Protein AF-A0A2A3LD46-F1 (afdb_monomer_lite)

Sequence (83 aa):
MTINAAIITTDSVTTITVPGDCLLDAMLIAQDKLGQITWTKLGETASHGTYRTAAGGDASVSVVDTSATRELRRSVDNWLQNA

Secondary structure (DSSP, 8-state):
--B-EEEEESS-EEE-SS-BSSHHHHHHHHHHHHS-EEEEEE-SSEEEEEEE-TTS-EEEEEEEETT-HHHHHHHHHHHHHH-

Organism: NCBI:txid439334

Radius of gyration: 11.72 Å; chains: 1; bounding box: 22×26×34 Å

pLDDT: mean 88.74, std 7.05, range [57.91, 96.38]

Structure (mmCIF, N/CA/C/O backbone):
data_AF-A0A2A3LD46-F1
#
_entry.id   AF-A0A2A3LD46-F1
#
loop_
_atom_site.group_PDB
_atom_site.id
_atom_site.type_symbol
_atom_site.label_atom_id
_atom_site.label_alt_id
_atom_site.label_comp_id
_atom_site.label_asym_id
_atom_site.label_entity_id
_atom_site.label_seq_id
_atom_site.pdbx_PDB_ins_code
_atom_site.Cartn_x
_atom_site.Cartn_y
_atom_site.Cartn_z
_atom_site.occupancy
_atom_site.B_iso_or_equiv
_atom_site.auth_seq_id
_atom_site.auth_comp_id
_atom_site.auth_asym_id
_atom_site.auth_atom_id
_atom_site.pdbx_PDB_model_num
ATOM 1 N N . MET A 1 1 ? -1.222 -11.443 18.496 1.00 62.88 1 MET A N 1
ATOM 2 C CA . MET A 1 1 ? -2.164 -10.421 17.985 1.00 62.88 1 MET A CA 1
ATOM 3 C C . MET A 1 1 ? -2.222 -10.639 16.492 1.00 62.88 1 MET A C 1
ATOM 5 O O . MET A 1 1 ? -1.225 -11.086 15.962 1.00 62.88 1 MET A O 1
ATOM 9 N N . THR A 1 2 ? -3.355 -10.419 15.844 1.00 81.50 2 THR A N 1
ATOM 10 C CA . THR A 1 2 ? -3.509 -10.743 14.425 1.00 81.50 2 THR A CA 1
ATOM 11 C C . THR A 1 2 ? -4.008 -9.501 13.706 1.00 81.50 2 THR A C 1
ATOM 13 O O . THR A 1 2 ? -4.971 -8.894 14.175 1.00 81.50 2 THR A O 1
ATOM 16 N N . ILE A 1 3 ? -3.354 -9.106 12.614 1.00 85.62 3 ILE A N 1
ATOM 17 C CA . ILE A 1 3 ? -3.710 -7.911 11.844 1.00 85.62 3 ILE A CA 1
ATOM 18 C C . ILE A 1 3 ? -4.265 -8.278 10.468 1.00 85.62 3 ILE A C 1
ATOM 20 O O . ILE A 1 3 ? -3.808 -9.222 9.821 1.00 85.62 3 ILE A O 1
ATOM 24 N N . ASN A 1 4 ? -5.221 -7.481 9.996 1.00 90.44 4 ASN A N 1
ATOM 25 C CA . ASN A 1 4 ? -5.674 -7.505 8.609 1.00 90.44 4 ASN A CA 1
ATOM 26 C C . ASN A 1 4 ? -5.038 -6.321 7.898 1.00 90.44 4 ASN A C 1
ATOM 28 O O . ASN A 1 4 ? -5.316 -5.183 8.263 1.00 90.44 4 ASN A O 1
ATOM 32 N N . ALA A 1 5 ? -4.215 -6.559 6.884 1.00 92.81 5 ALA A N 1
ATOM 33 C CA . ALA A 1 5 ? -3.461 -5.497 6.232 1.00 92.81 5 ALA A CA 1
ATOM 34 C C . ALA A 1 5 ? -3.829 -5.342 4.754 1.00 92.81 5 ALA A C 1
ATOM 36 O O . ALA A 1 5 ? -4.319 -6.269 4.110 1.00 92.81 5 ALA A O 1
ATOM 37 N N . ALA A 1 6 ? -3.575 -4.158 4.210 1.00 94.12 6 ALA A N 1
ATOM 38 C CA . ALA A 1 6 ? -3.666 -3.866 2.790 1.00 94.12 6 ALA A CA 1
ATOM 39 C C . ALA A 1 6 ? -2.347 -3.275 2.291 1.00 94.12 6 ALA A C 1
ATOM 41 O O . ALA A 1 6 ? -1.711 -2.481 2.983 1.00 94.12 6 ALA A O 1
ATOM 42 N N . ILE A 1 7 ? -1.965 -3.663 1.079 1.00 95.12 7 ILE A N 1
ATOM 43 C CA . ILE A 1 7 ? -0.866 -3.084 0.315 1.00 95.12 7 ILE A CA 1
ATOM 44 C C . ILE A 1 7 ? -1.491 -2.092 -0.661 1.00 95.12 7 ILE A C 1
ATOM 46 O O . ILE A 1 7 ? -2.341 -2.464 -1.469 1.00 95.12 7 ILE A O 1
ATOM 50 N N . ILE A 1 8 ? -1.091 -0.834 -0.568 1.00 94.06 8 ILE A N 1
ATOM 51 C CA . ILE A 1 8 ? -1.572 0.265 -1.399 1.00 94.06 8 ILE A CA 1
ATOM 52 C C . ILE A 1 8 ? -0.383 0.756 -2.220 1.00 94.06 8 ILE A C 1
ATOM 54 O O . ILE A 1 8 ? 0.622 1.192 -1.667 1.00 94.06 8 ILE A O 1
ATOM 58 N N . THR A 1 9 ? -0.499 0.667 -3.534 1.00 92.94 9 THR A N 1
ATOM 59 C CA . THR A 1 9 ? 0.472 1.147 -4.530 1.00 92.94 9 THR A CA 1
ATOM 60 C C . THR A 1 9 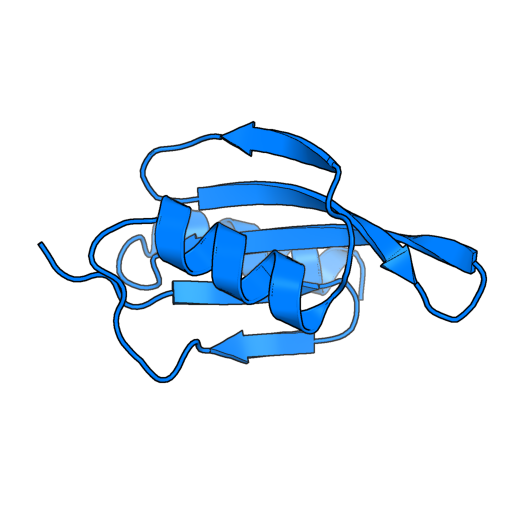? -0.178 2.247 -5.357 1.00 92.94 9 THR A C 1
ATOM 62 O O . THR A 1 9 ? -1.368 2.485 -5.190 1.00 92.94 9 THR A O 1
ATOM 65 N N . THR A 1 10 ? 0.557 2.918 -6.245 1.00 85.62 10 THR A N 1
ATOM 66 C CA . THR A 1 10 ? -0.010 3.967 -7.114 1.00 85.62 10 THR A CA 1
ATOM 67 C C . THR A 1 10 ? -1.188 3.474 -7.960 1.00 85.62 10 THR A C 1
ATOM 69 O O . THR A 1 10 ? -2.122 4.219 -8.214 1.00 85.62 10 THR A O 1
ATOM 72 N N . ASP A 1 11 ? -1.189 2.208 -8.357 1.00 85.38 11 ASP A N 1
ATOM 73 C CA . ASP A 1 11 ? -2.120 1.627 -9.323 1.00 85.38 11 ASP A CA 1
ATOM 74 C C . ASP A 1 11 ? -3.076 0.587 -8.720 1.00 85.38 11 ASP A C 1
ATOM 76 O O . ASP A 1 11 ? -4.055 0.203 -9.361 1.00 85.38 11 ASP A O 1
ATOM 80 N N . SER A 1 12 ? -2.840 0.130 -7.486 1.00 89.62 12 SER A N 1
ATOM 81 C CA . SER A 1 12 ? -3.668 -0.915 -6.880 1.00 89.62 12 SER A CA 1
ATOM 82 C C . SER A 1 12 ? -3.786 -0.838 -5.359 1.00 89.62 12 SER A C 1
ATOM 84 O O . SER A 1 12 ? -2.863 -0.436 -4.647 1.00 89.62 12 SER A O 1
ATOM 86 N N . VAL A 1 13 ? -4.923 -1.329 -4.859 1.00 91.81 13 VAL A N 1
ATOM 87 C CA . VAL A 1 13 ? -5.154 -1.645 -3.446 1.00 91.81 13 VAL A CA 1
ATOM 88 C C . VAL A 1 13 ? -5.390 -3.146 -3.334 1.00 91.81 13 VAL A C 1
ATOM 90 O O . VAL A 1 13 ? -6.375 -3.668 -3.851 1.00 91.81 13 VAL A O 1
ATOM 93 N N . THR A 1 14 ? -4.490 -3.847 -2.650 1.00 93.19 14 THR A N 1
ATOM 94 C CA . THR A 1 14 ? -4.538 -5.303 -2.486 1.00 93.19 14 THR A CA 1
ATOM 95 C C . THR A 1 14 ? -4.621 -5.668 -1.011 1.00 93.19 14 THR A C 1
ATOM 97 O O . THR A 1 14 ? -3.676 -5.450 -0.254 1.00 93.19 14 THR A O 1
ATOM 100 N N . THR A 1 15 ? -5.727 -6.275 -0.587 1.00 92.31 15 THR A N 1
ATOM 101 C CA . THR A 1 15 ? -5.851 -6.838 0.765 1.00 92.31 15 THR A CA 1
ATOM 102 C C . THR A 1 15 ? -4.964 -8.076 0.919 1.00 92.31 15 THR A C 1
ATOM 104 O O . THR A 1 15 ? -4.872 -8.911 0.017 1.00 92.31 15 THR A O 1
ATOM 107 N N . ILE A 1 16 ? -4.313 -8.216 2.072 1.00 89.25 16 ILE A N 1
ATOM 108 C CA . ILE A 1 16 ? -3.581 -9.425 2.443 1.00 89.25 16 ILE A CA 1
ATOM 109 C C . ILE A 1 16 ? -4.588 -10.420 3.030 1.00 89.25 16 ILE A C 1
ATOM 111 O O . ILE A 1 16 ? -5.200 -10.168 4.062 1.00 89.25 16 ILE A O 1
ATOM 115 N N . THR A 1 17 ? -4.788 -11.539 2.335 1.00 76.06 17 THR A N 1
ATOM 116 C CA . THR A 1 17 ? -5.821 -12.543 2.647 1.00 76.06 17 THR A CA 1
ATOM 117 C C . THR A 1 17 ? -5.464 -13.463 3.810 1.00 76.06 17 THR A C 1
ATOM 119 O O . THR A 1 17 ? -6.345 -14.137 4.336 1.00 76.06 17 THR A O 1
ATOM 122 N N . VAL A 1 18 ? -4.190 -13.509 4.202 1.00 74.38 18 VAL A N 1
ATOM 123 C CA . VAL A 1 18 ? -3.728 -14.237 5.385 1.00 74.38 18 VAL A CA 1
ATOM 124 C C . VAL A 1 18 ? -3.410 -13.206 6.463 1.00 74.38 18 VAL A C 1
ATOM 126 O O . VAL A 1 18 ? -2.529 -12.372 6.242 1.00 74.38 18 VAL A O 1
ATOM 129 N N . PRO A 1 19 ? -4.116 -13.224 7.601 1.00 72.50 19 PRO A N 1
ATOM 130 C CA . PRO A 1 19 ? -3.801 -12.325 8.693 1.00 72.50 19 PRO A CA 1
ATOM 131 C C . PRO A 1 19 ? -2.368 -12.564 9.190 1.00 72.50 19 PRO A C 1
ATOM 133 O O . PRO A 1 19 ? -1.975 -13.710 9.403 1.00 72.50 19 PRO A O 1
ATOM 136 N N . GLY A 1 20 ? -1.592 -11.491 9.341 1.00 76.88 20 GLY A N 1
ATOM 137 C CA . GLY A 1 20 ? -0.240 -11.547 9.908 1.00 76.88 20 GLY A CA 1
ATOM 138 C C . GLY A 1 20 ? -0.274 -11.401 11.426 1.00 76.88 20 GLY A C 1
ATOM 139 O O . GLY A 1 20 ? -1.267 -10.918 11.977 1.00 76.88 20 GLY A O 1
ATOM 140 N N . ASP A 1 21 ? 0.810 -11.759 12.111 1.00 81.88 21 ASP A N 1
ATOM 141 C CA . ASP A 1 21 ? 0.923 -11.531 13.554 1.00 81.88 21 ASP A CA 1
ATOM 142 C C . ASP A 1 21 ? 1.252 -10.062 13.860 1.00 81.88 21 ASP A C 1
ATOM 144 O O . ASP A 1 21 ? 0.930 -9.528 14.928 1.00 81.88 21 ASP A O 1
ATOM 148 N N . CYS A 1 22 ? 1.883 -9.378 12.904 1.00 86.50 22 CYS A N 1
ATOM 149 C CA . CYS A 1 22 ? 2.257 -7.978 13.028 1.00 86.50 22 CYS A CA 1
ATOM 150 C C . CYS A 1 22 ? 2.413 -7.276 11.670 1.00 86.50 22 CYS A C 1
ATOM 152 O O . CYS A 1 22 ? 2.397 -7.894 10.605 1.00 86.50 22 CYS A O 1
ATOM 154 N N . LEU A 1 23 ? 2.606 -5.952 11.707 1.00 89.62 23 LEU A N 1
ATOM 155 C CA . LEU A 1 23 ? 2.824 -5.142 10.503 1.00 89.62 23 LEU A CA 1
ATOM 156 C C . LEU A 1 23 ? 4.099 -5.545 9.746 1.00 89.62 23 LEU A C 1
ATOM 158 O O . LEU A 1 23 ? 4.151 -5.412 8.525 1.00 89.62 23 LEU A O 1
ATOM 162 N N . LEU A 1 24 ? 5.101 -6.079 10.451 1.00 91.75 24 LEU A N 1
ATOM 163 C CA . LEU A 1 24 ? 6.330 -6.569 9.830 1.00 91.75 24 LEU A CA 1
ATOM 164 C C . LEU A 1 24 ? 6.051 -7.732 8.868 1.00 91.75 24 LEU A C 1
ATOM 166 O O . LEU A 1 24 ? 6.599 -7.738 7.769 1.00 91.75 24 LEU A O 1
ATOM 170 N N . ASP A 1 25 ? 5.147 -8.652 9.211 1.00 91.44 25 ASP A N 1
ATOM 171 C CA . ASP A 1 25 ? 4.772 -9.753 8.314 1.00 91.44 25 ASP A CA 1
ATOM 172 C C . ASP A 1 25 ? 4.117 -9.215 7.040 1.00 91.44 25 ASP A C 1
ATOM 174 O O . ASP A 1 25 ? 4.454 -9.619 5.928 1.00 91.44 25 ASP A O 1
ATOM 178 N N . ALA A 1 26 ? 3.232 -8.226 7.186 1.00 92.56 26 ALA A N 1
ATOM 179 C CA . ALA A 1 26 ? 2.597 -7.561 6.055 1.00 92.56 26 ALA A CA 1
ATOM 180 C C . ALA A 1 26 ? 3.618 -6.825 5.162 1.00 92.56 26 ALA A C 1
ATOM 182 O O . ALA A 1 26 ? 3.500 -6.854 3.935 1.00 92.56 26 ALA A O 1
ATOM 183 N N . MET A 1 27 ? 4.649 -6.207 5.750 1.00 94.38 27 MET A N 1
ATOM 184 C CA . MET A 1 27 ? 5.761 -5.599 5.007 1.00 94.38 27 MET A CA 1
ATOM 185 C C . MET A 1 27 ? 6.604 -6.641 4.262 1.00 94.38 27 MET A C 1
ATOM 187 O O . MET A 1 27 ? 7.037 -6.388 3.138 1.00 94.38 27 MET A O 1
ATOM 191 N N . LEU A 1 28 ? 6.842 -7.813 4.857 1.00 93.50 28 LEU A N 1
ATOM 192 C CA . LEU A 1 28 ? 7.553 -8.912 4.199 1.00 93.50 28 LEU A CA 1
ATOM 193 C C . LEU A 1 28 ? 6.744 -9.472 3.023 1.00 93.50 28 LEU A C 1
ATOM 195 O O . LEU A 1 28 ? 7.303 -9.657 1.946 1.00 93.50 28 LEU A O 1
ATOM 199 N N . ILE A 1 29 ? 5.428 -9.634 3.180 1.00 93.62 29 ILE A N 1
ATOM 200 C CA . ILE A 1 29 ? 4.526 -10.028 2.085 1.00 93.62 29 ILE A CA 1
ATOM 201 C C . ILE A 1 29 ? 4.538 -8.983 0.960 1.00 93.62 29 ILE A C 1
ATOM 203 O O . ILE A 1 29 ? 4.521 -9.339 -0.216 1.00 93.62 29 ILE A O 1
ATOM 207 N N . ALA A 1 30 ? 4.57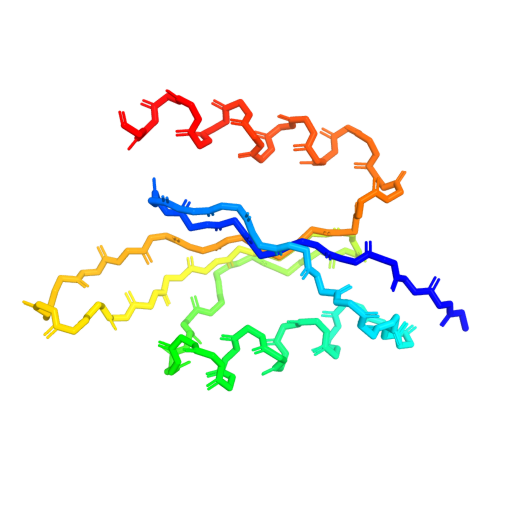7 -7.689 1.290 1.00 94.00 30 ALA A N 1
ATOM 208 C CA . ALA A 1 30 ? 4.686 -6.642 0.277 1.00 94.00 30 ALA A CA 1
ATOM 209 C C . ALA A 1 30 ? 6.007 -6.725 -0.502 1.00 94.00 30 ALA A C 1
ATOM 211 O O . ALA A 1 30 ? 5.991 -6.578 -1.722 1.00 94.00 30 ALA A O 1
ATOM 212 N N . GLN A 1 31 ? 7.126 -7.005 0.175 1.00 94.50 31 GLN A N 1
ATOM 213 C CA . GLN A 1 31 ? 8.423 -7.197 -0.484 1.00 94.5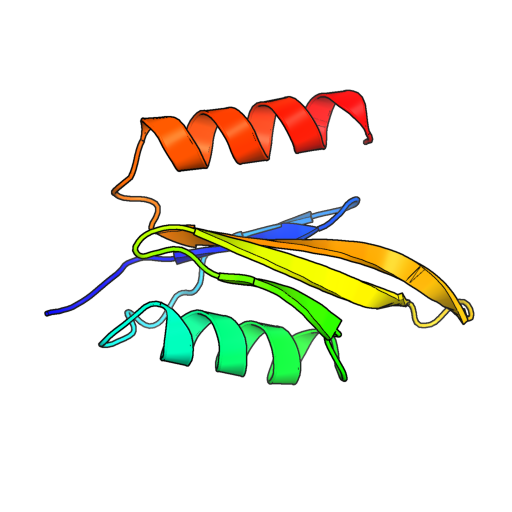0 31 GLN A CA 1
ATOM 214 C C . GLN A 1 31 ? 8.457 -8.448 -1.364 1.00 94.50 31 GLN A C 1
ATOM 216 O O . GLN A 1 31 ? 8.994 -8.404 -2.465 1.00 94.50 31 GLN A O 1
ATOM 221 N N . ASP A 1 32 ? 7.846 -9.545 -0.923 1.00 94.12 32 ASP A N 1
ATOM 222 C CA . ASP A 1 32 ? 7.729 -10.758 -1.739 1.00 94.12 32 ASP A CA 1
ATOM 223 C C . ASP A 1 32 ? 6.950 -10.490 -3.041 1.00 94.12 32 ASP A C 1
ATOM 225 O O . ASP A 1 32 ? 7.338 -10.939 -4.117 1.00 94.12 32 ASP A O 1
ATOM 229 N N . LYS A 1 33 ? 5.894 -9.668 -2.968 1.00 91.88 33 LYS A N 1
ATOM 230 C CA . LYS A 1 33 ? 5.048 -9.330 -4.123 1.00 91.88 33 LYS A CA 1
ATOM 231 C C . LYS A 1 33 ? 5.640 -8.285 -5.069 1.00 91.88 33 LYS A C 1
ATOM 233 O O . LYS A 1 33 ? 5.444 -8.389 -6.277 1.00 91.88 33 LYS A O 1
ATOM 238 N N . LEU A 1 34 ? 6.275 -7.244 -4.533 1.00 92.75 34 LEU A N 1
ATOM 239 C CA . LEU A 1 34 ? 6.696 -6.059 -5.295 1.00 92.75 34 LEU A CA 1
ATOM 240 C C . LEU A 1 34 ? 8.212 -6.002 -5.532 1.00 92.75 34 LEU A C 1
ATOM 242 O O . LEU A 1 34 ? 8.691 -5.130 -6.255 1.00 92.75 34 LEU A O 1
ATOM 246 N N . GLY A 1 35 ? 8.971 -6.921 -4.933 1.00 93.00 35 GLY A N 1
ATOM 247 C CA . GLY A 1 35 ? 10.427 -6.918 -4.945 1.00 93.00 35 GLY A CA 1
ATOM 248 C C . GLY A 1 35 ? 11.024 -6.046 -3.839 1.00 93.00 35 GLY A C 1
ATOM 249 O O . GLY A 1 35 ? 10.445 -5.853 -2.771 1.00 93.00 35 GLY A O 1
ATOM 250 N N . GLN A 1 36 ? 12.231 -5.525 -4.073 1.00 93.19 36 GLN A N 1
ATOM 251 C CA . GLN A 1 36 ? 12.944 -4.740 -3.066 1.00 93.19 36 GLN A CA 1
ATOM 252 C C . GLN A 1 36 ? 12.209 -3.425 -2.766 1.00 93.19 36 GLN A C 1
ATOM 254 O O . GLN A 1 36 ? 12.076 -2.565 -3.639 1.00 93.19 36 GLN A O 1
ATOM 259 N N . ILE A 1 37 ? 11.796 -3.253 -1.507 1.00 96.38 37 ILE A N 1
ATOM 260 C CA . ILE A 1 37 ? 11.174 -2.023 -1.007 1.00 96.38 37 ILE A CA 1
ATOM 261 C C . ILE A 1 37 ? 12.169 -1.295 -0.105 1.00 96.38 37 ILE A C 1
ATOM 263 O O . ILE A 1 37 ? 12.698 -1.857 0.853 1.00 96.38 37 ILE A O 1
ATOM 267 N N . THR A 1 38 ? 12.385 -0.012 -0.378 1.00 95.56 38 THR A N 1
ATOM 268 C CA . THR A 1 38 ? 13.071 0.898 0.539 1.00 95.56 38 THR A CA 1
ATOM 269 C C . THR A 1 38 ? 12.033 1.528 1.460 1.00 95.56 38 THR A C 1
ATOM 271 O O . THR A 1 38 ? 11.312 2.446 1.070 1.00 95.56 38 THR A O 1
ATOM 274 N N . TRP A 1 39 ? 11.932 1.022 2.688 1.00 94.56 39 TRP A N 1
ATOM 275 C CA . TRP A 1 39 ? 11.023 1.559 3.701 1.00 94.56 39 TRP A CA 1
ATOM 276 C C . TRP A 1 39 ? 11.557 2.879 4.259 1.00 94.56 39 TRP A C 1
ATOM 278 O O . TRP A 1 39 ? 12.649 2.929 4.819 1.00 94.56 39 TRP A O 1
ATOM 288 N N . THR A 1 40 ? 10.780 3.951 4.123 1.00 93.62 40 THR A N 1
ATOM 289 C CA . THR A 1 40 ? 11.157 5.304 4.567 1.00 93.62 40 THR A CA 1
ATOM 290 C C . THR A 1 40 ? 10.433 5.725 5.839 1.00 93.62 40 THR A C 1
ATOM 292 O O . THR A 1 40 ? 10.900 6.611 6.554 1.00 93.62 40 THR A O 1
ATOM 295 N N . LYS 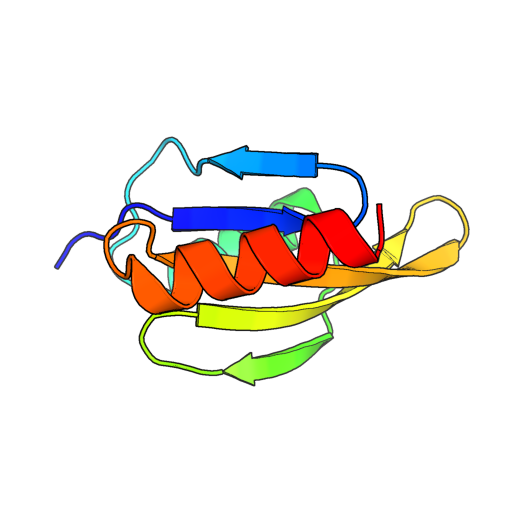A 1 41 ? 9.307 5.080 6.158 1.00 91.69 41 LYS A N 1
ATOM 296 C CA . LYS A 1 41 ? 8.556 5.318 7.389 1.00 91.69 41 LYS A CA 1
ATOM 297 C C . LYS A 1 41 ? 7.999 4.011 7.930 1.00 91.69 41 LYS A C 1
ATOM 299 O O . LYS A 1 41 ? 7.285 3.305 7.224 1.00 91.69 41 LYS A O 1
ATOM 304 N N . LEU A 1 42 ? 8.290 3.741 9.198 1.00 91.25 42 LEU A N 1
ATOM 305 C CA . LEU A 1 42 ? 7.783 2.594 9.944 1.00 91.25 42 LEU A CA 1
ATOM 306 C C . LEU A 1 42 ? 6.896 3.102 11.077 1.00 91.25 42 LEU A C 1
ATOM 308 O O . LEU A 1 42 ? 7.308 3.971 11.846 1.00 91.25 42 LEU A O 1
ATOM 312 N N . GLY A 1 43 ? 5.676 2.590 11.151 1.00 87.81 43 GLY A N 1
ATOM 313 C CA . GLY A 1 43 ? 4.726 2.873 12.221 1.00 87.81 43 GLY A CA 1
ATOM 314 C C . GLY A 1 43 ? 4.159 1.583 12.797 1.00 87.81 43 GLY A C 1
ATOM 315 O O . GLY A 1 43 ? 4.446 0.496 12.309 1.00 87.81 43 GLY A O 1
ATOM 316 N N . GLU A 1 44 ? 3.338 1.698 13.837 1.00 85.75 44 GLU A N 1
ATOM 317 C CA . GLU A 1 44 ? 2.698 0.530 14.463 1.00 85.75 44 GLU A CA 1
ATOM 318 C C . GLU A 1 44 ? 1.568 -0.046 13.601 1.00 85.75 44 GLU A C 1
ATOM 320 O O . GLU A 1 44 ? 1.334 -1.250 13.593 1.00 85.75 44 GLU A O 1
ATOM 325 N N . THR A 1 45 ? 0.883 0.815 12.849 1.00 89.62 45 THR A N 1
ATOM 326 C CA . THR A 1 45 ? -0.310 0.469 12.062 1.00 89.62 45 THR A CA 1
ATOM 327 C C . THR A 1 45 ? -0.159 0.748 10.571 1.00 89.62 45 THR A C 1
ATOM 329 O O . THR A 1 45 ? -1.011 0.344 9.783 1.00 89.62 45 THR A O 1
ATOM 332 N N . ALA A 1 46 ? 0.908 1.437 10.162 1.00 92.50 46 ALA A N 1
ATOM 333 C CA . ALA A 1 46 ? 1.190 1.715 8.764 1.00 92.50 46 ALA A CA 1
ATOM 334 C C . ALA A 1 46 ? 2.689 1.901 8.516 1.00 92.50 46 ALA A C 1
ATOM 336 O O . ALA A 1 46 ? 3.379 2.565 9.291 1.00 92.50 46 ALA A O 1
ATOM 337 N N . SER A 1 47 ? 3.159 1.371 7.392 1.00 94.56 47 SER A N 1
ATOM 338 C CA . SER A 1 47 ? 4.515 1.549 6.881 1.00 94.56 47 SER A CA 1
ATOM 339 C C . SER A 1 47 ? 4.465 2.070 5.453 1.00 94.56 47 SER A C 1
ATOM 341 O O . SER A 1 47 ? 3.565 1.730 4.689 1.00 94.56 47 SER A O 1
ATOM 343 N N . HIS A 1 48 ? 5.439 2.896 5.090 1.00 94.44 48 HIS A N 1
ATOM 344 C CA . HIS A 1 48 ? 5.540 3.509 3.774 1.00 94.44 48 HIS A CA 1
ATOM 345 C C . HIS A 1 48 ? 6.954 3.363 3.221 1.00 94.44 48 HIS A C 1
ATOM 347 O O . HIS A 1 48 ? 7.940 3.416 3.965 1.00 94.44 48 HIS A O 1
ATOM 353 N N . GLY A 1 49 ? 7.049 3.194 1.910 1.00 94.75 49 GLY A N 1
ATOM 354 C CA . GLY A 1 49 ? 8.309 3.050 1.208 1.00 94.75 49 GLY A CA 1
ATOM 355 C C . GLY A 1 49 ? 8.158 3.254 -0.289 1.00 94.75 49 GLY A C 1
ATOM 356 O O . GLY A 1 49 ? 7.094 3.615 -0.793 1.00 94.75 49 GLY A O 1
ATOM 357 N N . THR A 1 50 ? 9.248 2.996 -0.994 1.00 95.62 50 THR A N 1
ATOM 358 C CA . THR A 1 50 ? 9.298 3.015 -2.453 1.00 95.62 50 THR A CA 1
ATOM 359 C C . THR A 1 50 ? 9.869 1.712 -2.984 1.00 95.62 50 THR A C 1
ATOM 361 O O . THR A 1 50 ? 10.711 1.080 -2.345 1.00 95.62 50 THR A O 1
ATOM 364 N N . TYR A 1 51 ? 9.408 1.297 -4.157 1.00 94.19 51 TYR A N 1
ATOM 365 C CA . TYR A 1 51 ? 9.910 0.127 -4.867 1.00 94.19 51 TYR A CA 1
ATOM 366 C C . TYR A 1 51 ? 10.170 0.478 -6.329 1.00 94.19 51 TYR A C 1
ATOM 368 O O . TYR A 1 51 ? 9.644 1.466 -6.848 1.00 94.19 51 TYR A O 1
ATOM 376 N N . ARG A 1 52 ? 10.994 -0.329 -6.999 1.00 93.44 52 ARG A N 1
ATOM 377 C CA . ARG A 1 52 ? 11.239 -0.175 -8.432 1.00 93.44 52 ARG A CA 1
ATOM 378 C C . ARG A 1 52 ? 10.216 -0.986 -9.214 1.00 93.44 52 ARG A C 1
ATOM 380 O O . ARG A 1 52 ? 10.148 -2.204 -9.080 1.00 93.44 52 ARG A O 1
ATOM 387 N N . THR A 1 53 ? 9.443 -0.307 -10.050 1.00 89.75 53 THR A N 1
ATOM 388 C CA . THR A 1 53 ? 8.491 -0.945 -10.966 1.00 89.75 53 THR A CA 1
ATOM 389 C C . THR A 1 53 ? 9.216 -1.768 -12.029 1.00 89.75 53 THR A C 1
ATOM 391 O O . THR A 1 53 ? 10.389 -1.534 -12.329 1.00 89.75 53 THR A O 1
ATOM 394 N N . ALA A 1 54 ? 8.496 -2.684 -12.682 1.00 85.44 54 ALA A N 1
ATOM 395 C CA . ALA A 1 54 ? 9.023 -3.429 -13.828 1.00 85.44 54 ALA A CA 1
ATOM 396 C C . ALA A 1 54 ? 9.477 -2.513 -14.985 1.00 85.44 54 ALA A C 1
ATOM 398 O O . ALA A 1 54 ? 10.375 -2.873 -15.741 1.00 85.44 54 ALA A O 1
ATOM 399 N N . ALA A 1 55 ? 8.900 -1.311 -15.095 1.00 86.00 55 ALA A N 1
ATOM 400 C CA . ALA A 1 55 ? 9.294 -0.289 -16.065 1.00 86.00 55 ALA A CA 1
ATOM 401 C C . ALA A 1 55 ? 10.567 0.492 -15.662 1.00 86.00 55 ALA A C 1
ATOM 403 O O . ALA A 1 55 ? 11.010 1.367 -16.401 1.00 86.00 55 ALA A O 1
ATOM 404 N N . GLY A 1 56 ? 11.154 0.204 -14.495 1.00 86.00 56 GLY A N 1
ATOM 405 C CA . GLY A 1 56 ? 12.376 0.838 -13.992 1.00 86.00 56 GLY A CA 1
ATOM 406 C C . GLY A 1 56 ? 12.165 2.152 -13.233 1.00 86.00 56 GLY A C 1
ATOM 407 O O . GLY A 1 56 ? 13.131 2.684 -12.689 1.00 86.00 56 GLY A O 1
ATOM 408 N N . GLY A 1 57 ? 10.931 2.660 -13.160 1.00 88.06 57 GLY A N 1
ATOM 409 C CA . GLY A 1 57 ? 10.585 3.854 -12.385 1.00 88.06 57 GLY A CA 1
ATOM 410 C C . GLY A 1 57 ? 10.375 3.552 -10.902 1.00 88.06 57 GLY A C 1
ATOM 411 O O . GLY A 1 57 ? 9.981 2.437 -10.548 1.00 88.06 57 GLY A O 1
ATOM 412 N N . ASP A 1 58 ? 10.606 4.547 -10.050 1.00 91.69 58 ASP A N 1
ATOM 413 C CA . ASP A 1 58 ? 10.307 4.458 -8.622 1.00 91.69 58 ASP A CA 1
ATOM 414 C C . ASP A 1 58 ? 8.805 4.690 -8.387 1.00 91.69 58 ASP A C 1
ATOM 416 O O . ASP A 1 58 ? 8.219 5.633 -8.924 1.00 91.69 58 ASP A O 1
ATOM 420 N N . ALA A 1 59 ? 8.182 3.833 -7.581 1.00 92.19 59 ALA A N 1
ATOM 421 C CA . ALA A 1 59 ? 6.777 3.932 -7.206 1.00 92.19 59 ALA A CA 1
ATOM 422 C C . ALA A 1 59 ? 6.598 3.825 -5.693 1.00 92.19 59 ALA A C 1
ATOM 424 O O . ALA A 1 59 ? 7.363 3.156 -4.994 1.00 92.19 59 ALA A O 1
ATOM 425 N N . SER A 1 60 ? 5.563 4.490 -5.192 1.00 93.38 60 SER A N 1
ATOM 426 C CA . SER A 1 60 ? 5.217 4.497 -3.776 1.00 93.38 60 SER A CA 1
ATOM 427 C C . SER A 1 60 ? 4.448 3.239 -3.388 1.00 93.38 60 SER A C 1
ATOM 429 O O . SER A 1 60 ? 3.603 2.747 -4.137 1.00 93.38 60 SER A O 1
ATOM 431 N N . VAL A 1 61 ? 4.703 2.755 -2.177 1.00 94.88 61 VAL A N 1
ATOM 432 C CA . VAL A 1 61 ? 3.954 1.666 -1.554 1.00 94.88 61 VAL A CA 1
ATOM 433 C C . VAL A 1 61 ? 3.682 1.988 -0.090 1.00 94.88 61 VAL A C 1
ATOM 435 O O . VAL A 1 61 ? 4.542 2.487 0.635 1.00 94.88 61 VAL A O 1
ATOM 438 N N . SER A 1 62 ? 2.472 1.678 0.357 1.00 95.44 62 SER A N 1
ATOM 439 C CA . SER A 1 62 ? 2.067 1.723 1.756 1.00 95.44 62 SER A CA 1
ATOM 440 C C . SER A 1 62 ? 1.510 0.367 2.168 1.00 95.44 62 SER A C 1
ATOM 442 O O . SER A 1 62 ? 0.771 -0.261 1.417 1.00 95.44 62 SER A O 1
ATOM 444 N N . VAL A 1 63 ? 1.834 -0.076 3.376 1.00 95.06 63 VAL A N 1
ATOM 445 C CA . VAL A 1 63 ? 1.236 -1.251 4.016 1.00 95.06 63 VAL A CA 1
ATOM 446 C C . VAL A 1 63 ? 0.511 -0.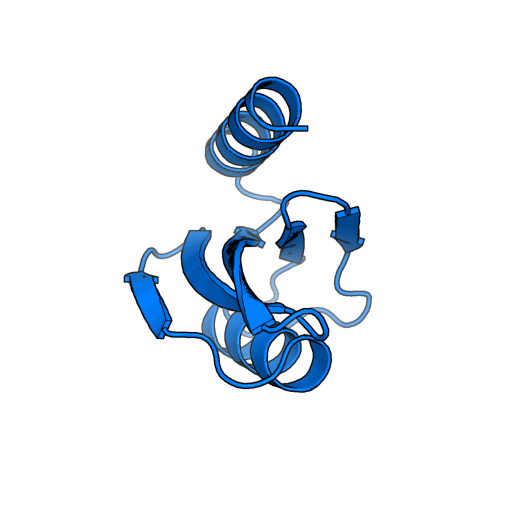771 5.254 1.00 95.06 63 VAL A C 1
ATOM 448 O O . VAL A 1 63 ? 1.116 -0.096 6.081 1.00 95.06 63 VAL A O 1
ATOM 451 N N . VAL A 1 64 ? -0.777 -1.079 5.371 1.00 94.56 64 VAL A N 1
ATOM 452 C CA . VAL A 1 64 ? -1.645 -0.495 6.399 1.00 94.56 64 VAL A CA 1
ATOM 453 C C . VAL A 1 64 ? -2.492 -1.570 7.050 1.00 94.56 64 VAL A C 1
ATOM 455 O O . VAL A 1 64 ? -3.138 -2.345 6.349 1.00 94.56 64 VAL A O 1
ATOM 458 N N . ASP A 1 65 ? -2.535 -1.583 8.380 1.00 93.00 65 ASP A N 1
ATOM 459 C CA . ASP A 1 65 ? -3.541 -2.316 9.141 1.00 93.00 65 ASP A CA 1
ATOM 460 C C . ASP A 1 65 ? -4.921 -1.700 8.874 1.00 93.00 65 ASP A C 1
ATOM 462 O O . ASP A 1 65 ? -5.213 -0.554 9.213 1.00 93.00 65 ASP A O 1
ATOM 466 N N . THR A 1 6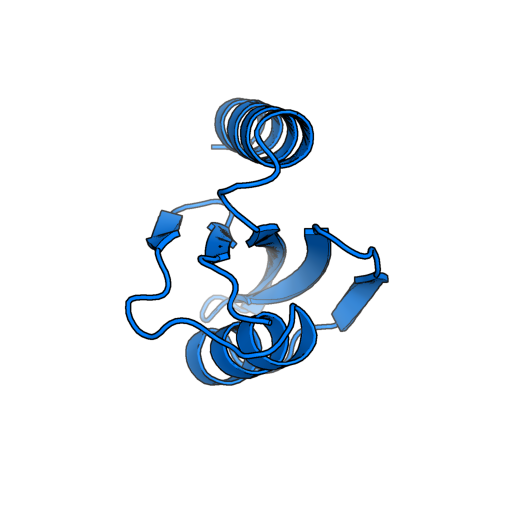6 ? -5.793 -2.478 8.251 1.00 89.75 66 THR A N 1
ATOM 467 C CA . THR A 1 66 ? -7.150 -2.078 7.872 1.00 89.75 66 THR A CA 1
ATOM 468 C C . THR A 1 66 ? -8.062 -1.800 9.067 1.00 89.75 66 THR A C 1
ATOM 470 O O . THR A 1 66 ? -9.052 -1.085 8.917 1.00 89.75 66 THR A O 1
ATOM 473 N N . SER A 1 67 ? -7.727 -2.300 10.262 1.00 88.81 67 SER A N 1
ATOM 474 C CA . SER A 1 67 ? -8.427 -1.945 11.500 1.00 88.81 67 SER A CA 1
ATOM 475 C C . SER A 1 67 ? -8.083 -0.525 11.974 1.00 88.81 67 SER A C 1
ATOM 477 O O . SER A 1 67 ? -8.892 0.124 12.645 1.00 88.81 67 SER A O 1
ATOM 479 N N . ALA A 1 68 ? -6.938 0.021 11.548 1.00 88.19 68 ALA A N 1
ATOM 480 C CA . ALA A 1 68 ? -6.527 1.397 11.802 1.00 88.19 68 ALA A CA 1
ATOM 481 C C . ALA A 1 68 ? -7.209 2.368 10.822 1.00 88.19 68 ALA A C 1
ATOM 483 O O . ALA A 1 68 ? -6.581 2.978 9.956 1.00 88.19 68 ALA A O 1
ATOM 484 N N . THR A 1 69 ? -8.523 2.545 10.981 1.00 86.56 69 THR A N 1
ATOM 485 C CA . THR A 1 69 ? -9.404 3.289 10.056 1.00 86.56 69 THR A CA 1
ATOM 486 C C . THR A 1 69 ? -8.911 4.689 9.672 1.00 86.56 69 THR A C 1
ATOM 488 O O . THR A 1 69 ? -9.099 5.111 8.531 1.00 86.56 69 THR A O 1
ATOM 491 N N . ARG A 1 70 ? -8.246 5.414 10.583 1.00 88.06 70 ARG A N 1
ATOM 492 C CA . ARG A 1 70 ? -7.647 6.730 10.294 1.00 88.06 70 ARG A CA 1
ATOM 493 C C . ARG A 1 70 ? -6.485 6.637 9.301 1.00 88.06 70 ARG A C 1
ATOM 495 O O . ARG A 1 70 ? -6.440 7.420 8.355 1.00 88.06 70 ARG A O 1
ATOM 502 N N . GLU A 1 71 ? -5.564 5.702 9.517 1.00 85.00 71 GLU A N 1
ATOM 503 C CA . GLU A 1 71 ? -4.396 5.511 8.648 1.00 85.00 71 GLU A CA 1
ATOM 504 C C . GLU A 1 71 ? -4.792 4.878 7.314 1.00 85.00 71 GLU A C 1
ATOM 506 O O . GLU A 1 71 ? -4.274 5.273 6.267 1.00 85.00 71 GLU A O 1
ATOM 511 N N . LEU A 1 72 ? -5.776 3.971 7.331 1.00 86.81 72 LEU A N 1
ATOM 512 C CA . LEU A 1 72 ? -6.366 3.413 6.118 1.00 86.81 72 LEU A CA 1
ATOM 513 C C . LEU A 1 72 ? -6.974 4.518 5.255 1.00 86.81 72 LEU A C 1
ATOM 515 O O . LEU A 1 72 ? -6.616 4.646 4.086 1.00 86.81 72 LEU A O 1
ATOM 519 N N . ARG A 1 73 ? -7.832 5.364 5.841 1.00 89.25 73 ARG A N 1
ATOM 520 C CA . ARG A 1 73 ? -8.437 6.490 5.125 1.00 89.25 73 ARG A CA 1
ATOM 521 C C . ARG A 1 73 ? -7.374 7.427 4.559 1.00 89.25 73 ARG A C 1
ATOM 523 O O . ARG A 1 73 ? -7.433 7.753 3.384 1.00 89.25 73 ARG A O 1
ATOM 530 N N . ARG A 1 74 ? -6.374 7.806 5.360 1.00 87.69 74 ARG A N 1
ATOM 531 C CA . ARG A 1 74 ? -5.279 8.674 4.902 1.00 87.69 74 ARG A CA 1
ATOM 532 C C . ARG A 1 74 ? -4.517 8.071 3.719 1.00 87.69 74 ARG A C 1
ATOM 534 O O . ARG A 1 74 ? -4.169 8.790 2.788 1.00 87.69 74 ARG A O 1
ATOM 541 N N . SER A 1 75 ? -4.249 6.770 3.757 1.00 84.81 75 SER A N 1
ATOM 542 C CA . SER A 1 75 ? -3.501 6.087 2.698 1.00 84.81 75 SER A CA 1
ATOM 543 C C . SER A 1 75 ? -4.310 5.967 1.407 1.00 84.81 75 SER A C 1
ATOM 545 O O . SER A 1 75 ? -3.752 6.149 0.329 1.00 84.81 75 SER A O 1
ATOM 547 N N . VAL A 1 76 ? -5.621 5.735 1.510 1.00 84.94 76 VAL A N 1
ATOM 548 C CA . VAL A 1 76 ? -6.540 5.731 0.361 1.00 84.94 76 VAL A CA 1
ATOM 549 C C . VAL A 1 76 ? -6.737 7.140 -0.208 1.00 84.94 76 VAL A C 1
ATOM 551 O O . VAL A 1 76 ? -6.687 7.305 -1.421 1.00 84.94 76 VAL A O 1
ATOM 554 N N . ASP A 1 77 ? -6.898 8.163 0.635 1.00 87.44 77 ASP A N 1
ATOM 555 C CA . ASP A 1 77 ? -7.021 9.560 0.190 1.00 87.44 77 ASP A CA 1
ATOM 556 C C . ASP A 1 77 ? -5.756 10.002 -0.570 1.00 87.44 77 ASP A C 1
ATOM 558 O O . ASP A 1 77 ? -5.848 10.618 -1.630 1.00 87.44 77 ASP A O 1
ATOM 562 N N . ASN A 1 78 ? -4.570 9.634 -0.069 1.00 84.44 78 ASN A N 1
ATOM 563 C CA . ASN A 1 78 ? -3.308 9.868 -0.772 1.00 84.44 78 ASN A CA 1
ATOM 564 C C . ASN A 1 78 ? -3.244 9.108 -2.102 1.00 84.44 78 ASN A C 1
ATOM 566 O O . ASN A 1 78 ? -2.772 9.664 -3.088 1.00 84.44 78 ASN A O 1
ATOM 570 N N . TRP A 1 79 ? -3.700 7.854 -2.138 1.00 83.69 79 TRP A N 1
ATOM 571 C CA . TRP A 1 79 ? -3.751 7.072 -3.371 1.00 83.69 79 TRP A CA 1
ATOM 572 C C . TRP A 1 79 ? -4.628 7.752 -4.427 1.00 83.69 79 TRP A C 1
ATOM 574 O O . TRP A 1 79 ? -4.149 8.015 -5.521 1.00 83.69 79 TRP A O 1
ATOM 584 N N . LEU A 1 80 ? -5.850 8.159 -4.070 1.00 82.94 80 LEU A N 1
ATOM 585 C CA . LEU A 1 80 ? -6.776 8.851 -4.976 1.00 82.94 80 LEU A CA 1
ATOM 586 C C . LEU A 1 80 ? -6.231 10.178 -5.525 1.00 82.94 80 LEU A C 1
ATOM 588 O O . LEU A 1 80 ? -6.622 10.593 -6.609 1.00 82.94 80 LEU A O 1
ATOM 592 N N . GLN A 1 81 ? -5.354 10.860 -4.784 1.00 82.62 81 GLN A N 1
ATOM 593 C CA . GLN A 1 81 ? -4.718 12.101 -5.242 1.00 82.62 81 GLN A CA 1
ATOM 594 C C . GLN A 1 81 ? -3.554 11.871 -6.217 1.00 82.62 81 GLN A C 1
ATOM 596 O O . GLN A 1 81 ? -3.138 12.818 -6.879 1.00 82.62 81 GLN A O 1
ATOM 601 N N . ASN A 1 82 ? -3.007 10.654 -6.272 1.00 70.44 82 ASN A N 1
ATOM 602 C CA . ASN A 1 82 ? -1.832 10.300 -7.077 1.00 70.44 82 ASN A CA 1
ATOM 603 C C . ASN A 1 82 ? -2.121 9.206 -8.126 1.00 70.44 82 ASN A C 1
ATOM 605 O O . ASN A 1 82 ? -1.179 8.743 -8.770 1.00 70.44 82 ASN A O 1
ATOM 609 N N . ALA A 1 83 ? -3.382 8.779 -8.252 1.00 57.91 83 ALA A N 1
ATOM 610 C CA . ALA A 1 83 ? -3.859 7.773 -9.202 1.00 57.91 83 ALA A CA 1
ATOM 611 C C . ALA A 1 83 ? -4.239 8.379 -10.562 1.00 57.91 83 ALA A C 1
ATOM 613 O O . ALA A 1 83 ? -4.618 9.573 -10.604 1.00 57.91 83 ALA A O 1
#

InterPro domains:
  IPR055704 Protein of unknown function DUF7280 [PF23946] (5-82)

Foldseek 3Di:
DWFWKWKAWLVDIGTDPGTDPALVVQVVVVCVVQPDWDWPDDDRFKTKTWGQHPVRDIIIMMMGGVVPVVVVVVRVVVSVVRD